Protein AF-A0A268AG84-F1 (afdb_monomer)

Structure (mmCIF, N/CA/C/O backbone):
data_AF-A0A268AG84-F1
#
_entry.id   AF-A0A268AG84-F1
#
loop_
_atom_site.group_PDB
_atom_site.id
_atom_site.type_symbol
_atom_site.label_atom_id
_atom_site.label_alt_id
_atom_site.label_comp_id
_atom_site.label_asym_id
_atom_site.label_entity_id
_atom_site.label_seq_id
_atom_site.pdbx_PDB_ins_code
_atom_site.Cartn_x
_atom_site.Cartn_y
_atom_site.Cartn_z
_atom_site.occupancy
_atom_site.B_iso_or_equiv
_atom_site.auth_seq_id
_atom_site.auth_comp_id
_atom_site.auth_asym_id
_atom_site.auth_atom_id
_atom_site.pdbx_PDB_model_num
ATOM 1 N N . MET A 1 1 ? 19.033 -19.610 6.548 1.00 41.72 1 MET A N 1
ATOM 2 C CA . MET A 1 1 ? 19.373 -18.615 5.509 1.00 41.72 1 MET A CA 1
ATOM 3 C C . MET A 1 1 ? 18.136 -18.447 4.650 1.00 41.72 1 MET A C 1
ATOM 5 O O . MET A 1 1 ? 17.742 -19.416 4.017 1.00 41.72 1 MET A O 1
ATOM 9 N N . ALA A 1 2 ? 17.460 -17.299 4.722 1.00 45.62 2 ALA A N 1
ATOM 10 C CA . ALA A 1 2 ? 16.342 -17.021 3.827 1.00 45.62 2 ALA A CA 1
ATOM 11 C C . ALA A 1 2 ? 16.907 -16.855 2.412 1.00 45.62 2 ALA A C 1
ATOM 13 O O . ALA A 1 2 ? 17.784 -16.024 2.186 1.00 45.62 2 ALA A O 1
ATOM 14 N N . THR A 1 3 ? 16.474 -17.701 1.487 1.00 46.38 3 THR A N 1
ATOM 15 C CA . THR A 1 3 ? 16.784 -17.574 0.065 1.00 46.38 3 THR A CA 1
ATOM 16 C C . THR A 1 3 ? 16.152 -16.286 -0.450 1.00 46.38 3 THR A C 1
ATOM 18 O O . THR A 1 3 ? 14.931 -16.203 -0.560 1.00 46.38 3 THR A O 1
ATOM 21 N N . THR A 1 4 ? 16.966 -15.278 -0.752 1.00 60.50 4 THR A N 1
ATOM 22 C CA . THR A 1 4 ? 16.560 -14.100 -1.524 1.00 60.50 4 THR A CA 1
ATOM 23 C C . THR A 1 4 ? 16.232 -14.552 -2.945 1.00 60.50 4 THR A C 1
ATOM 25 O O . THR A 1 4 ? 17.095 -14.612 -3.819 1.00 60.50 4 THR A O 1
ATOM 28 N N . GLY A 1 5 ? 14.980 -14.956 -3.164 1.00 68.44 5 GLY A N 1
ATOM 29 C CA . GLY A 1 5 ? 14.456 -15.196 -4.502 1.00 68.44 5 GLY A CA 1
ATOM 30 C C . GLY A 1 5 ? 14.472 -13.889 -5.290 1.00 68.44 5 GLY A C 1
ATOM 31 O O . GLY A 1 5 ? 14.050 -12.855 -4.775 1.00 68.44 5 GLY A O 1
ATOM 32 N N . LYS A 1 6 ? 14.976 -13.917 -6.528 1.00 73.75 6 LYS A N 1
ATOM 33 C CA . LYS A 1 6 ? 14.761 -12.804 -7.458 1.00 73.75 6 LYS A CA 1
ATOM 34 C C . LYS A 1 6 ? 13.265 -12.722 -7.744 1.00 73.75 6 LYS A C 1
ATOM 36 O O . LYS A 1 6 ? 12.685 -13.696 -8.213 1.00 73.75 6 LYS A O 1
ATOM 41 N N . ILE A 1 7 ? 12.670 -11.571 -7.459 1.00 71.81 7 ILE A N 1
ATOM 42 C CA . ILE A 1 7 ? 11.310 -11.249 -7.882 1.00 71.81 7 ILE A CA 1
ATOM 43 C C . ILE A 1 7 ? 11.426 -10.667 -9.291 1.00 71.81 7 ILE A C 1
ATOM 45 O O . ILE A 1 7 ? 12.192 -9.732 -9.518 1.00 71.81 7 ILE A O 1
ATOM 49 N N . THR A 1 8 ? 10.725 -11.271 -10.245 1.00 79.88 8 THR A N 1
ATOM 50 C CA . THR A 1 8 ? 10.590 -10.762 -11.612 1.00 79.88 8 THR A CA 1
ATOM 51 C C . THR A 1 8 ? 9.136 -10.387 -11.796 1.00 79.88 8 THR A C 1
ATOM 53 O O . THR A 1 8 ? 8.267 -11.224 -11.582 1.00 79.88 8 THR A O 1
ATOM 56 N N . VAL A 1 9 ? 8.897 -9.128 -12.134 1.00 80.00 9 VAL A N 1
ATOM 57 C CA . VAL A 1 9 ? 7.571 -8.527 -12.229 1.00 80.00 9 VAL A CA 1
ATOM 58 C C . VAL A 1 9 ? 7.614 -7.524 -13.375 1.00 80.00 9 VAL A C 1
ATOM 60 O O . VAL A 1 9 ? 8.622 -6.830 -13.544 1.00 80.00 9 VAL A O 1
ATOM 63 N N . ASP A 1 10 ? 6.579 -7.503 -14.208 1.00 84.69 10 ASP A N 1
ATOM 64 C CA . ASP A 1 10 ? 6.493 -6.546 -15.313 1.00 84.69 10 ASP A CA 1
ATOM 65 C C . ASP A 1 10 ? 5.915 -5.196 -14.827 1.00 84.69 10 ASP A C 1
ATOM 67 O O . ASP A 1 10 ? 5.197 -5.156 -13.820 1.00 84.69 10 ASP A O 1
ATOM 71 N N . PRO A 1 11 ? 6.222 -4.076 -15.512 1.00 81.81 11 PRO A N 1
ATOM 72 C CA . PRO A 1 11 ? 5.662 -2.766 -15.185 1.00 81.81 11 PRO A CA 1
ATOM 73 C C . PRO A 1 11 ? 4.130 -2.735 -15.037 1.00 81.81 11 PRO A C 1
ATOM 75 O O . PRO A 1 11 ? 3.616 -2.024 -14.167 1.00 81.81 11 PRO A O 1
ATOM 78 N N . ILE A 1 12 ? 3.388 -3.488 -15.860 1.00 87.81 12 ILE A N 1
ATOM 79 C CA . ILE A 1 12 ? 1.918 -3.542 -15.789 1.00 87.81 12 ILE A CA 1
ATOM 80 C C . ILE A 1 12 ? 1.484 -4.209 -14.483 1.00 87.81 12 ILE A C 1
ATOM 82 O O . ILE A 1 12 ? 0.647 -3.659 -13.766 1.00 87.81 12 ILE A O 1
ATOM 86 N N . GLU A 1 13 ? 2.094 -5.339 -14.132 1.00 89.00 13 GLU A N 1
ATOM 87 C CA . GLU A 1 13 ? 1.802 -6.054 -12.890 1.00 89.00 13 GLU A CA 1
ATOM 88 C C . GLU A 1 13 ? 2.076 -5.195 -11.641 1.00 89.00 13 GLU A C 1
ATOM 90 O O . GLU A 1 13 ? 1.218 -5.112 -10.758 1.00 89.00 13 GLU A O 1
ATOM 95 N N . ILE A 1 14 ? 3.200 -4.464 -11.578 1.00 88.56 14 ILE A N 1
ATOM 96 C CA . ILE A 1 14 ? 3.427 -3.509 -10.475 1.00 88.56 14 ILE A CA 1
ATOM 97 C C . ILE A 1 14 ? 2.386 -2.380 -10.489 1.00 88.56 14 ILE A C 1
ATOM 99 O O . ILE A 1 14 ? 1.906 -1.971 -9.428 1.00 88.56 14 ILE A O 1
ATOM 103 N N . THR A 1 15 ? 2.012 -1.871 -11.663 1.00 86.94 15 THR A N 1
ATOM 104 C CA . THR A 1 15 ? 0.998 -0.811 -11.775 1.00 86.94 15 THR A CA 1
ATOM 105 C C . THR A 1 15 ? -0.354 -1.272 -11.228 1.00 86.94 15 THR A C 1
ATOM 107 O O . THR A 1 15 ? -1.065 -0.499 -10.580 1.00 86.94 15 THR A O 1
ATOM 110 N N . ASP A 1 16 ? -0.722 -2.531 -11.445 1.00 92.94 16 ASP A N 1
ATOM 111 C CA . ASP A 1 16 ? -1.954 -3.093 -10.899 1.00 92.94 16 ASP A CA 1
ATOM 112 C C . ASP A 1 16 ? -1.867 -3.322 -9.386 1.00 92.94 16 ASP A C 1
ATOM 114 O O . ASP A 1 16 ? -2.826 -3.008 -8.675 1.00 92.94 16 ASP A O 1
ATOM 118 N N . ILE A 1 17 ? -0.711 -3.753 -8.870 1.00 91.31 17 ILE A N 1
ATOM 119 C CA . ILE A 1 17 ? -0.451 -3.814 -7.421 1.00 91.31 17 ILE A CA 1
ATOM 120 C C . ILE A 1 17 ? -0.609 -2.424 -6.792 1.00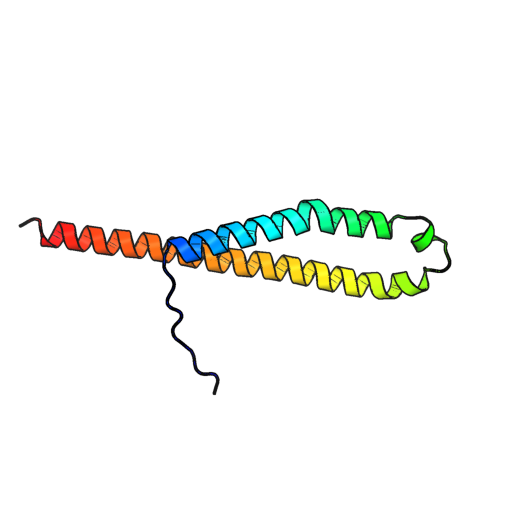 91.31 17 ILE A C 1
ATOM 122 O O . ILE A 1 17 ? -1.281 -2.281 -5.771 1.00 91.31 17 ILE A O 1
ATOM 126 N N . TYR A 1 18 ? -0.055 -1.384 -7.418 1.00 89.00 18 TYR A N 1
ATOM 127 C CA . TYR A 1 18 ? -0.199 -0.003 -6.958 1.00 89.00 18 TYR A CA 1
ATOM 128 C C . TYR A 1 18 ? -1.671 0.425 -6.853 1.00 89.00 18 TYR A C 1
ATOM 130 O O . TYR A 1 18 ? -2.091 0.940 -5.816 1.00 89.00 18 TYR A O 1
ATOM 138 N N . LYS A 1 19 ? -2.487 0.154 -7.882 1.00 91.44 19 LYS A N 1
ATOM 139 C CA . LYS A 1 19 ? -3.927 0.471 -7.856 1.00 91.44 19 LYS A CA 1
ATOM 140 C C . LYS A 1 19 ? -4.662 -0.270 -6.739 1.00 91.44 19 LYS A C 1
ATOM 142 O O . LYS A 1 19 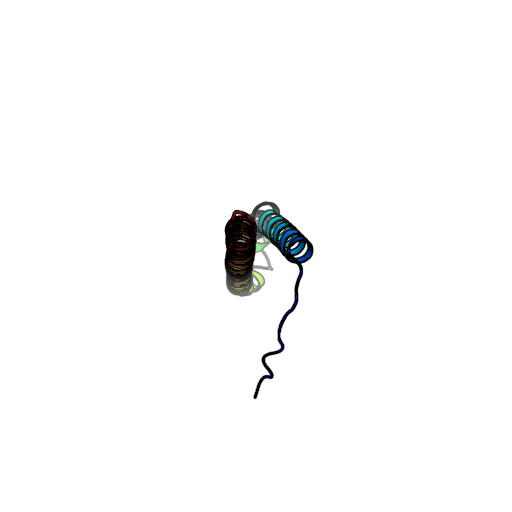? -5.527 0.314 -6.091 1.00 91.44 19 LYS A O 1
ATOM 147 N N .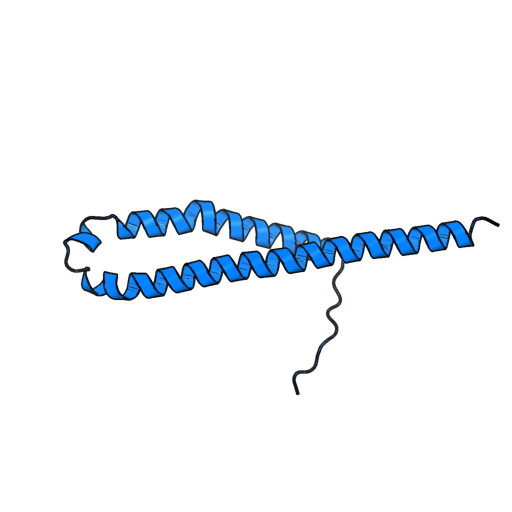 GLN A 1 20 ? -4.332 -1.541 -6.512 1.00 94.56 20 GLN A N 1
ATOM 148 C CA . GLN A 1 20 ? -4.937 -2.329 -5.435 1.00 94.56 20 GLN A CA 1
ATOM 149 C C . GLN A 1 20 ? -4.587 -1.754 -4.061 1.00 94.56 20 GLN A C 1
ATOM 151 O O . GLN A 1 20 ? -5.469 -1.602 -3.220 1.00 94.56 20 GLN A O 1
ATOM 156 N N . LEU A 1 21 ? -3.323 -1.384 -3.849 1.00 91.81 21 LEU A N 1
ATOM 157 C CA . LEU A 1 21 ? -2.878 -0.763 -2.603 1.00 91.81 21 LEU A CA 1
ATOM 158 C C . LEU A 1 21 ? -3.574 0.578 -2.356 1.00 91.81 21 LEU A C 1
ATOM 160 O O . LEU A 1 21 ? -4.045 0.814 -1.246 1.00 91.81 21 LEU A O 1
ATOM 164 N N . MET A 1 22 ? -3.718 1.414 -3.389 1.00 89.31 22 MET A N 1
ATOM 165 C CA . MET A 1 22 ? -4.491 2.655 -3.295 1.00 89.31 22 MET A CA 1
ATOM 166 C C . MET A 1 22 ? -5.944 2.408 -2.887 1.00 89.31 22 MET A C 1
ATOM 168 O O . MET A 1 22 ? -6.438 3.080 -1.988 1.00 89.31 22 MET A O 1
ATOM 172 N N . ALA A 1 23 ? -6.614 1.443 -3.521 1.00 93.38 23 ALA A N 1
ATOM 173 C CA . ALA A 1 23 ? -8.005 1.123 -3.211 1.00 93.38 23 ALA A CA 1
ATOM 174 C C . ALA A 1 23 ? -8.168 0.638 -1.761 1.00 93.38 23 ALA A C 1
ATOM 176 O O . ALA A 1 23 ? -9.119 1.021 -1.084 1.00 93.38 23 ALA A O 1
ATOM 177 N N . ILE A 1 24 ? -7.220 -0.162 -1.261 1.00 92.38 24 ILE A N 1
ATOM 178 C CA . ILE A 1 24 ? -7.211 -0.598 0.141 1.00 92.38 24 ILE A CA 1
ATOM 179 C C . ILE A 1 24 ? -6.992 0.594 1.077 1.00 92.38 24 ILE A C 1
ATOM 181 O O . ILE A 1 24 ? -7.697 0.720 2.074 1.00 92.38 24 ILE A O 1
ATOM 185 N N . MET A 1 25 ? -6.041 1.482 0.774 1.00 87.94 25 MET A N 1
ATOM 186 C CA . MET A 1 25 ? -5.801 2.677 1.590 1.00 87.94 25 MET A CA 1
ATOM 187 C C . MET A 1 25 ? -7.028 3.593 1.642 1.00 87.94 25 MET A C 1
ATOM 189 O O . MET A 1 25 ? -7.368 4.091 2.716 1.00 87.94 25 MET A O 1
ATOM 193 N N . GLU A 1 26 ? -7.704 3.783 0.509 1.00 91.12 26 GLU A N 1
ATOM 194 C CA . GLU A 1 26 ? -8.946 4.551 0.428 1.00 91.12 26 GLU A CA 1
ATOM 195 C C . GLU A 1 26 ? -10.050 3.910 1.276 1.00 91.12 26 GLU A C 1
ATOM 197 O O . GLU A 1 26 ? -10.664 4.594 2.090 1.00 91.12 26 GLU A O 1
ATOM 202 N N . ASP A 1 27 ? -10.252 2.593 1.177 1.00 91.69 27 ASP A N 1
ATOM 203 C CA . ASP A 1 27 ? -11.249 1.877 1.981 1.00 91.69 27 ASP A CA 1
ATOM 204 C C . ASP A 1 27 ? -10.962 1.975 3.490 1.00 91.69 27 ASP A C 1
ATOM 206 O O . ASP A 1 27 ? -11.853 2.284 4.290 1.00 91.69 27 ASP A O 1
ATOM 210 N N . LEU A 1 28 ? -9.696 1.799 3.887 1.00 88.44 28 LEU A N 1
ATOM 211 C CA . LEU A 1 28 ? -9.281 1.939 5.282 1.00 88.44 28 LEU A CA 1
ATOM 212 C C . LEU A 1 28 ? -9.593 3.344 5.816 1.00 88.44 28 LEU A C 1
ATOM 214 O O . LEU A 1 28 ? -10.111 3.480 6.926 1.00 88.44 28 LEU A O 1
ATOM 218 N N . GLN A 1 29 ? -9.318 4.384 5.028 1.00 86.88 29 GLN A N 1
ATOM 219 C CA . GLN A 1 29 ? -9.476 5.773 5.451 1.00 86.88 29 GLN A CA 1
ATOM 220 C C . GLN A 1 29 ? -10.928 6.266 5.392 1.00 86.88 29 GLN A C 1
ATOM 222 O O . GLN A 1 29 ? -11.363 6.998 6.281 1.00 86.88 29 GLN A O 1
ATOM 227 N N . SER A 1 30 ? -11.683 5.876 4.368 1.00 90.56 30 SER A N 1
ATOM 228 C CA . SER A 1 30 ? -13.045 6.361 4.134 1.00 90.56 30 SER A CA 1
ATOM 229 C C . SER A 1 30 ? -14.112 5.541 4.850 1.00 90.56 30 SER A C 1
ATOM 231 O O . SER A 1 30 ? -15.154 6.098 5.193 1.00 90.56 30 SER A O 1
ATOM 233 N N . A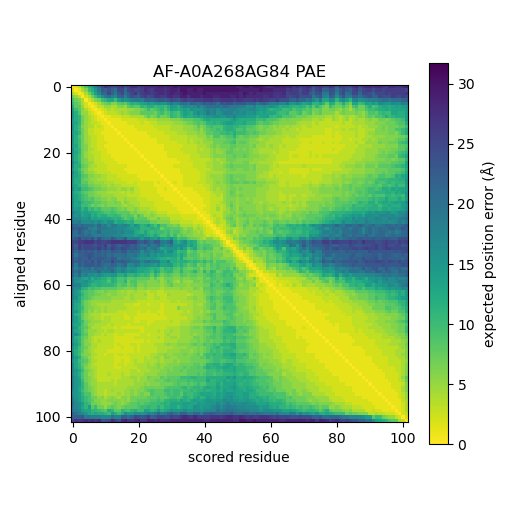SN A 1 31 ? -13.867 4.252 5.107 1.00 89.06 31 ASN A N 1
ATOM 234 C CA . ASN A 1 31 ? -14.865 3.362 5.701 1.00 89.06 31 ASN A CA 1
ATOM 235 C C . ASN A 1 31 ? -14.457 2.888 7.095 1.00 89.06 31 ASN A C 1
ATOM 237 O O . ASN A 1 31 ? -15.207 3.076 8.057 1.00 89.06 31 ASN A O 1
ATOM 241 N N . ALA A 1 32 ? -13.273 2.294 7.229 1.00 84.31 32 ALA A N 1
ATOM 242 C CA . 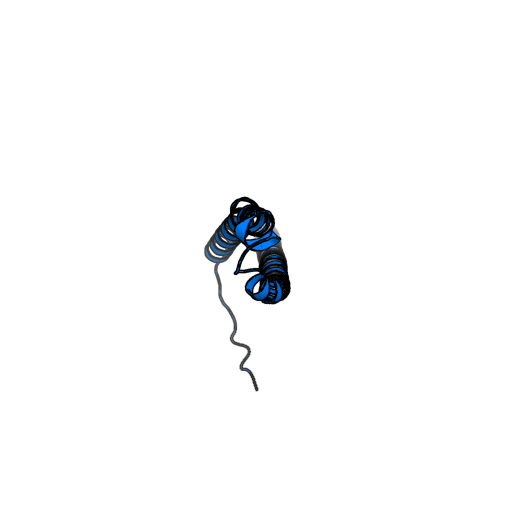ALA A 1 32 ? -12.902 1.625 8.470 1.00 84.31 32 ALA A CA 1
ATOM 243 C C . ALA A 1 32 ? -12.560 2.604 9.610 1.00 84.31 32 ALA A C 1
ATOM 245 O O . ALA A 1 32 ? -13.082 2.425 10.713 1.00 84.31 32 ALA A O 1
ATOM 246 N N . VAL A 1 33 ? -11.789 3.674 9.359 1.00 82.94 33 VAL A N 1
ATOM 247 C CA . VAL A 1 33 ? -11.506 4.707 10.381 1.00 82.94 33 VAL A CA 1
ATOM 248 C C . VAL A 1 33 ? -12.803 5.316 10.943 1.00 82.94 33 VAL A C 1
ATOM 250 O O . VAL A 1 33 ? -12.999 5.254 12.161 1.00 82.94 33 VAL A O 1
ATOM 253 N N . PRO A 1 34 ? -13.748 5.819 10.120 1.00 85.62 34 PRO A N 1
ATOM 254 C CA . PRO A 1 34 ? -14.997 6.371 10.642 1.00 85.62 34 PRO A CA 1
ATOM 255 C C . PRO A 1 34 ? -15.869 5.336 11.357 1.00 85.62 34 PRO A C 1
ATOM 257 O O . PRO A 1 34 ? -16.522 5.659 12.349 1.00 85.62 34 PRO A O 1
ATOM 260 N N . ALA A 1 35 ? -15.899 4.084 10.885 1.00 85.12 35 ALA A N 1
ATOM 261 C CA . ALA A 1 35 ? -16.663 3.022 11.538 1.00 85.12 35 ALA A CA 1
ATOM 262 C C . ALA A 1 35 ? -16.139 2.736 12.953 1.00 85.12 35 ALA A C 1
ATOM 264 O O . ALA A 1 35 ? -16.931 2.645 13.894 1.00 85.12 35 ALA A O 1
ATOM 265 N N . ILE A 1 36 ? -14.818 2.666 13.117 1.00 79.38 36 ILE A N 1
ATOM 266 C CA . ILE A 1 36 ? -14.161 2.478 14.414 1.00 79.38 36 ILE A CA 1
ATOM 267 C C . ILE A 1 36 ? -14.474 3.648 15.357 1.00 79.38 36 ILE A C 1
ATOM 269 O O . ILE A 1 36 ? -14.860 3.434 16.511 1.00 79.38 36 ILE A O 1
ATOM 273 N N . GLU A 1 37 ? -14.370 4.88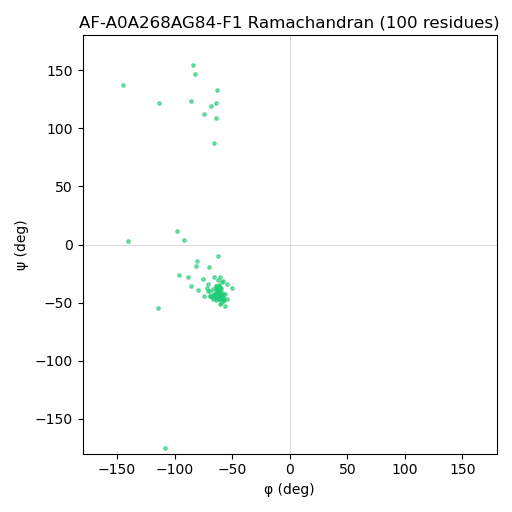9 14.873 1.00 79.12 37 GLU A N 1
ATOM 274 C CA . GLU A 1 37 ? -14.718 6.071 15.667 1.00 79.12 37 GLU A CA 1
ATOM 275 C C . GLU A 1 37 ? -16.191 6.077 16.083 1.00 79.12 37 GLU A C 1
ATOM 277 O O . GLU A 1 37 ? -16.511 6.370 17.239 1.00 79.12 37 GLU A O 1
ATOM 282 N N . ASN A 1 38 ? -17.090 5.704 15.172 1.00 83.75 38 ASN A N 1
ATOM 283 C CA . ASN A 1 38 ? -18.518 5.630 15.448 1.00 83.75 38 ASN A CA 1
ATOM 284 C C . ASN A 1 38 ? -18.835 4.594 16.525 1.00 83.75 38 ASN A C 1
ATOM 286 O O . ASN A 1 38 ? -19.598 4.903 17.439 1.00 83.75 38 ASN A O 1
ATOM 290 N N . ILE A 1 39 ? -18.235 3.399 16.466 1.00 78.19 39 ILE A N 1
ATOM 291 C CA . ILE A 1 39 ? -18.482 2.353 17.467 1.00 78.19 39 ILE A CA 1
ATOM 292 C C . ILE A 1 39 ? -18.022 2.812 18.856 1.00 78.19 39 ILE A C 1
ATOM 294 O O . ILE A 1 39 ? -18.798 2.712 19.816 1.00 78.19 39 ILE A O 1
ATOM 298 N N . LYS A 1 40 ? -16.821 3.408 18.943 1.00 72.31 40 LYS A N 1
ATOM 299 C CA . LYS A 1 40 ? -16.267 3.996 20.177 1.00 72.31 40 LYS A CA 1
ATOM 300 C C . LYS A 1 40 ? -17.211 5.026 20.808 1.00 72.31 40 LYS A C 1
ATOM 302 O O . LYS A 1 40 ? -17.276 5.148 22.029 1.00 72.31 40 LYS A O 1
ATOM 307 N N . ASN A 1 41 ? -17.949 5.762 19.981 1.00 78.06 41 ASN A N 1
ATOM 308 C CA . ASN A 1 41 ? -18.814 6.853 20.419 1.00 78.06 41 ASN A CA 1
ATOM 309 C C . ASN A 1 41 ? -20.266 6.432 20.717 1.00 78.06 41 ASN A C 1
ATOM 311 O O . ASN A 1 41 ? -21.101 7.285 21.017 1.00 78.06 41 ASN A O 1
ATOM 315 N N . THR A 1 42 ? -20.608 5.142 20.647 1.00 79.75 42 THR A N 1
ATOM 316 C CA . THR A 1 42 ? -21.968 4.689 20.983 1.00 79.75 42 THR A CA 1
ATOM 317 C C . THR A 1 42 ? -22.174 4.514 22.494 1.00 79.75 42 THR A C 1
ATOM 319 O O . THR A 1 42 ? -21.293 4.055 23.221 1.00 79.75 42 THR A O 1
ATOM 322 N N . LYS A 1 43 ? -23.397 4.786 22.976 1.00 72.31 43 LYS A N 1
ATOM 323 C CA . LYS A 1 43 ? -23.775 4.619 24.397 1.00 72.31 43 LYS A CA 1
ATOM 324 C C . LYS A 1 43 ? -23.583 3.200 24.934 1.00 72.31 43 LYS A C 1
ATOM 326 O O . LYS A 1 43 ? -23.306 3.021 26.113 1.00 72.31 43 LYS A O 1
ATOM 331 N N . PHE A 1 44 ? -23.738 2.189 24.078 1.00 69.81 44 PHE A N 1
ATOM 332 C CA . PHE A 1 44 ? -23.560 0.786 24.457 1.00 69.81 44 PHE A CA 1
ATOM 333 C C . PHE A 1 44 ? -22.136 0.498 24.949 1.00 69.81 44 PHE A C 1
ATOM 335 O O . PHE A 1 44 ? -21.961 -0.252 25.909 1.00 69.81 44 PHE A O 1
ATOM 342 N N . TYR A 1 45 ? -21.146 1.130 24.318 1.00 67.62 45 TYR A N 1
ATOM 343 C CA . TYR A 1 45 ? -19.746 1.028 24.705 1.00 67.62 45 TYR A CA 1
ATOM 344 C C . TYR A 1 45 ? -19.389 2.049 25.802 1.00 67.62 45 TYR A C 1
ATOM 346 O O . TYR A 1 45 ? -18.664 1.695 26.722 1.00 67.62 45 TYR A O 1
ATOM 354 N N . GLN A 1 46 ? -19.955 3.262 25.793 1.00 69.50 46 GLN A N 1
ATOM 355 C CA . GLN A 1 46 ? -19.636 4.302 26.790 1.00 69.50 46 GLN A CA 1
ATOM 356 C C . GLN A 1 46 ? -20.252 4.088 28.187 1.00 69.50 46 GLN A C 1
ATOM 358 O O . GLN A 1 46 ? -19.678 4.538 29.174 1.00 69.50 46 GLN A O 1
ATOM 363 N N . GLU A 1 47 ? -21.416 3.439 28.288 1.00 71.38 47 GLU A N 1
ATOM 364 C CA . GLU A 1 47 ? -22.199 3.364 29.539 1.00 71.38 47 GLU A CA 1
ATOM 365 C C . GLU A 1 47 ? -22.837 1.974 29.775 1.00 71.38 47 GLU A C 1
ATOM 367 O O . GLU A 1 47 ? -23.596 1.780 30.726 1.00 71.38 47 GLU A O 1
ATOM 372 N N . GLY A 1 48 ? -22.584 0.999 28.892 1.00 67.50 48 GLY A N 1
ATOM 373 C CA . GLY A 1 48 ? -23.267 -0.299 28.872 1.00 67.50 48 GLY A CA 1
ATOM 374 C C . GLY A 1 48 ? -22.421 -1.493 29.327 1.00 67.50 48 GLY A C 1
ATOM 375 O O . GLY A 1 48 ? -21.266 -1.380 29.719 1.00 67.50 48 GLY A O 1
ATOM 376 N N . LYS A 1 49 ? -23.000 -2.698 29.221 1.00 64.81 49 LYS A N 1
ATOM 377 C CA . LYS A 1 49 ? -22.365 -3.979 29.608 1.00 64.81 49 LYS A CA 1
ATOM 378 C C . LYS A 1 49 ? -21.096 -4.334 28.815 1.00 64.81 49 LYS A C 1
ATOM 380 O O . LYS A 1 49 ? -20.433 -5.303 29.158 1.00 64.81 49 LYS A O 1
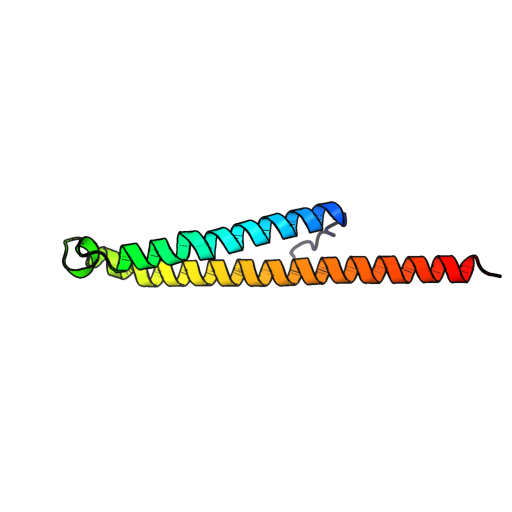ATOM 385 N N . ALA A 1 50 ? -20.787 -3.595 27.751 1.00 67.12 50 ALA A N 1
ATOM 386 C CA . ALA A 1 50 ? -19.621 -3.812 26.898 1.00 67.12 50 ALA A CA 1
ATOM 387 C C . ALA A 1 50 ? -18.430 -2.906 27.247 1.00 67.12 50 ALA A C 1
ATOM 389 O O . ALA A 1 50 ? -17.463 -2.859 26.494 1.00 67.12 50 ALA A O 1
ATOM 390 N N . MET A 1 51 ? -18.470 -2.209 28.384 1.00 65.62 51 MET A N 1
ATOM 391 C CA . MET A 1 51 ? -17.359 -1.378 28.852 1.00 65.62 51 MET A CA 1
ATOM 392 C C . MET A 1 51 ? -16.065 -2.185 29.089 1.00 65.62 51 MET A C 1
ATOM 394 O O . MET A 1 51 ? -14.982 -1.662 28.886 1.00 65.62 51 MET A O 1
ATOM 398 N N . GLU A 1 52 ? -16.150 -3.481 29.409 1.00 67.12 52 GLU A N 1
ATOM 399 C CA . GLU A 1 52 ? -14.971 -4.370 29.439 1.00 67.12 52 GLU A CA 1
ATOM 400 C C . GLU A 1 52 ? -14.437 -4.673 28.027 1.00 67.12 52 GLU A C 1
ATOM 402 O O . GLU A 1 52 ? -13.234 -4.751 27.810 1.00 67.12 52 GLU A O 1
ATOM 407 N N . ALA A 1 53 ? -15.314 -4.764 27.021 1.00 65.62 53 ALA A N 1
ATOM 408 C CA . ALA A 1 53 ? -14.893 -4.906 25.626 1.00 65.62 53 ALA A CA 1
ATOM 409 C C . ALA A 1 53 ? -14.252 -3.617 25.073 1.00 65.62 53 ALA A C 1
ATOM 411 O O . ALA A 1 53 ? -13.511 -3.689 24.093 1.00 65.62 53 ALA A O 1
ATOM 412 N N . ILE A 1 54 ? -14.489 -2.456 25.707 1.00 61.91 54 ILE A N 1
ATOM 413 C CA . ILE A 1 54 ? -13.713 -1.239 25.441 1.00 61.91 54 ILE A CA 1
ATOM 414 C C . ILE A 1 54 ? -12.237 -1.433 25.808 1.00 61.91 54 ILE A C 1
ATOM 416 O O . ILE A 1 54 ? -11.407 -0.829 25.147 1.00 61.91 54 ILE A O 1
ATOM 420 N N . GLU A 1 55 ? -11.855 -2.252 26.793 1.00 62.88 55 GLU A N 1
ATOM 421 C CA . GLU A 1 55 ? -10.428 -2.402 27.142 1.00 62.88 55 GLU A CA 1
ATOM 422 C C . GLU A 1 55 ? -9.607 -3.059 26.022 1.00 62.88 55 GLU A C 1
ATOM 424 O O . GLU A 1 55 ? -8.432 -2.741 25.858 1.00 62.88 55 GLU A O 1
ATOM 429 N N . ALA A 1 56 ? -10.234 -3.900 25.193 1.00 66.62 56 ALA A N 1
ATOM 430 C CA . ALA A 1 56 ? -9.614 -4.478 23.997 1.00 66.62 56 ALA A CA 1
ATOM 431 C C . ALA A 1 56 ? -9.613 -3.519 22.784 1.00 66.62 56 ALA A C 1
ATOM 433 O O . ALA A 1 56 ? -8.912 -3.752 21.799 1.00 66.62 56 ALA A O 1
ATOM 434 N N . TYR A 1 57 ? -10.395 -2.435 22.829 1.00 67.00 57 TYR A N 1
ATOM 435 C CA . TYR A 1 57 ? -10.520 -1.469 21.732 1.00 67.00 57 TYR A CA 1
ATOM 436 C C . TYR A 1 57 ? -9.257 -0.625 21.491 1.00 67.00 57 TYR A C 1
ATOM 438 O O . TYR A 1 57 ? -8.935 -0.401 20.327 1.00 67.00 57 TYR A O 1
ATOM 446 N N . PRO A 1 58 ? -8.518 -0.155 22.518 1.00 68.62 58 PRO A N 1
ATOM 447 C CA . PRO A 1 58 ? -7.218 0.480 22.339 1.00 68.62 58 PRO A CA 1
ATOM 448 C C . PRO A 1 58 ? -6.239 -0.398 21.565 1.00 68.62 58 PRO A C 1
ATOM 450 O O . PRO A 1 58 ? -5.648 0.082 20.605 1.00 68.62 58 PRO A O 1
ATOM 453 N N . GLU A 1 59 ? -6.132 -1.682 21.918 1.00 71.69 59 GLU A N 1
ATOM 454 C CA . GLU A 1 59 ? -5.247 -2.627 21.230 1.00 71.69 59 GLU A CA 1
ATOM 455 C C . GLU A 1 59 ? -5.699 -2.852 19.780 1.00 71.69 59 GLU A C 1
ATOM 457 O O . GLU A 1 59 ? -4.889 -2.805 18.856 1.00 71.69 59 GLU A O 1
ATOM 462 N N . ALA A 1 60 ? -7.004 -3.020 19.548 1.00 71.56 60 ALA A N 1
ATOM 463 C CA . ALA A 1 60 ? -7.550 -3.149 18.198 1.00 71.56 60 ALA A CA 1
ATOM 464 C C . ALA A 1 60 ? -7.333 -1.882 17.347 1.00 71.56 60 ALA A C 1
ATOM 466 O O . ALA A 1 60 ? -7.000 -1.987 16.167 1.00 71.56 60 ALA A O 1
ATOM 467 N N . ASN A 1 61 ? -7.473 -0.692 17.937 1.00 73.19 61 ASN A N 1
ATOM 468 C CA . ASN A 1 61 ? -7.191 0.579 17.268 1.00 73.19 61 ASN A CA 1
ATOM 469 C C . ASN A 1 61 ? -5.708 0.722 16.936 1.00 73.19 61 ASN A C 1
ATOM 471 O O . ASN A 1 61 ? -5.374 1.150 15.837 1.00 73.19 61 ASN A O 1
ATOM 475 N N . GLU A 1 62 ? -4.825 0.355 17.861 1.00 79.19 62 GLU A N 1
ATOM 476 C CA . GLU A 1 62 ? -3.380 0.393 17.651 1.00 79.19 62 GLU A CA 1
ATOM 477 C C . GLU A 1 62 ? -2.978 -0.552 16.513 1.00 79.19 62 GLU A C 1
ATOM 479 O O . GLU A 1 62 ? -2.289 -0.140 15.583 1.00 79.19 62 GLU A O 1
ATOM 484 N N . LYS A 1 63 ? -3.532 -1.770 16.487 1.00 83.50 63 LYS A N 1
ATOM 485 C CA . LYS A 1 63 ? -3.362 -2.725 15.378 1.00 83.50 63 LYS A CA 1
ATOM 486 C C . LYS A 1 63 ? -3.914 -2.204 14.053 1.00 83.50 63 LYS A C 1
ATOM 488 O O . LYS A 1 63 ? -3.343 -2.479 12.999 1.00 83.50 63 LYS A O 1
ATOM 493 N N . PHE A 1 64 ? -5.010 -1.453 14.085 1.00 83.62 64 PHE A N 1
ATOM 494 C CA . PHE A 1 64 ? -5.573 -0.836 12.891 1.00 83.62 64 PHE A CA 1
ATOM 495 C C . PHE A 1 64 ? -4.698 0.315 12.365 1.00 83.62 64 PHE A C 1
ATOM 497 O O . PHE A 1 64 ? -4.484 0.417 11.157 1.00 83.62 64 PHE A O 1
ATOM 504 N N . MET A 1 65 ? -4.131 1.141 13.249 1.00 82.81 65 MET A N 1
ATOM 505 C CA . MET A 1 65 ? -3.151 2.159 12.851 1.00 82.81 65 MET A CA 1
ATOM 506 C C . MET A 1 65 ? -1.870 1.521 12.303 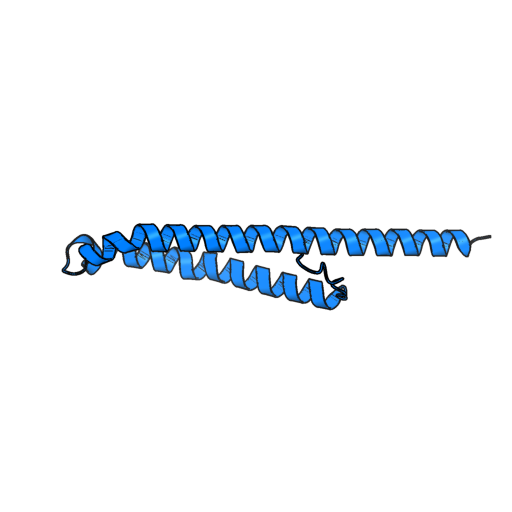1.00 82.81 65 MET A C 1
ATOM 508 O O . MET A 1 65 ? -1.386 1.943 11.258 1.00 82.81 65 MET A O 1
ATOM 512 N N . GLU A 1 66 ? -1.368 0.454 12.937 1.00 88.62 66 GLU A N 1
ATOM 513 C CA . GLU A 1 66 ? -0.238 -0.329 12.416 1.00 88.62 66 GLU A CA 1
ATOM 514 C C . GLU A 1 66 ? -0.526 -0.849 10.997 1.00 88.62 66 GLU A C 1
ATOM 516 O O . GLU A 1 66 ? 0.336 -0.783 10.120 1.00 88.62 66 GLU A O 1
ATOM 521 N N . LEU A 1 67 ? -1.749 -1.335 10.747 1.00 87.50 67 LEU A N 1
ATOM 522 C CA . LEU A 1 67 ? -2.173 -1.792 9.425 1.00 87.50 67 LEU A CA 1
ATOM 523 C C . LEU A 1 67 ? -2.133 -0.655 8.397 1.00 87.50 67 LEU A C 1
ATOM 525 O O . LEU A 1 67 ? -1.612 -0.844 7.296 1.00 87.50 67 LEU A O 1
ATOM 529 N N . GLN A 1 68 ? -2.646 0.523 8.754 1.00 85.81 68 GLN A N 1
ATOM 530 C CA . GLN A 1 68 ? -2.605 1.702 7.892 1.00 85.81 68 GLN A CA 1
ATOM 531 C C . GLN A 1 68 ? -1.160 2.112 7.572 1.00 85.81 68 GLN A C 1
ATOM 533 O O . GLN A 1 68 ? -0.826 2.313 6.403 1.00 85.81 68 GLN A O 1
ATOM 538 N N . ASP A 1 69 ? -0.292 2.157 8.583 1.00 88.38 69 ASP A N 1
ATOM 539 C CA . ASP A 1 69 ? 1.128 2.479 8.425 1.00 88.38 69 ASP A CA 1
ATOM 540 C C . ASP A 1 69 ? 1.843 1.463 7.526 1.00 88.38 69 ASP A C 1
ATOM 542 O O . ASP A 1 69 ? 2.676 1.826 6.689 1.00 88.38 69 ASP A O 1
ATOM 546 N N . HIS A 1 70 ? 1.507 0.177 7.653 1.00 90.88 70 HIS A N 1
ATOM 547 C CA . HIS A 1 70 ? 2.038 -0.872 6.787 1.00 90.88 70 HIS A CA 1
ATOM 548 C C . HIS A 1 70 ? 1.614 -0.682 5.331 1.00 90.88 70 HIS A C 1
ATOM 550 O O . HIS A 1 70 ? 2.479 -0.714 4.453 1.00 90.88 70 HIS A O 1
ATOM 556 N N . TYR A 1 71 ? 0.332 -0.429 5.059 1.00 89.56 71 TYR A N 1
ATOM 557 C CA . TYR A 1 71 ? -0.136 -0.176 3.693 1.00 89.56 71 TYR A CA 1
ATOM 558 C C . TYR A 1 71 ? 0.460 1.102 3.100 1.00 89.56 71 TYR A C 1
ATOM 560 O O . TYR A 1 71 ? 0.860 1.094 1.934 1.00 89.56 71 TYR A O 1
ATOM 568 N N . ALA A 1 72 ? 0.609 2.165 3.893 1.00 87.19 72 ALA A N 1
ATOM 569 C CA . ALA A 1 72 ? 1.279 3.387 3.457 1.00 87.19 72 ALA A CA 1
ATOM 570 C C . ALA A 1 72 ? 2.748 3.121 3.090 1.00 87.19 72 ALA A C 1
ATOM 572 O O . ALA A 1 72 ? 3.213 3.519 2.021 1.00 87.19 72 ALA A O 1
ATOM 573 N N . ARG A 1 73 ? 3.478 2.383 3.935 1.00 91.12 73 ARG A N 1
ATOM 574 C CA . ARG A 1 73 ? 4.877 2.025 3.678 1.00 91.12 73 ARG A CA 1
ATOM 575 C C . ARG A 1 73 ? 5.034 1.150 2.435 1.00 91.12 73 ARG A C 1
ATOM 577 O O . ARG A 1 73 ? 5.930 1.403 1.633 1.00 91.12 73 ARG A O 1
ATOM 584 N N . ILE A 1 74 ? 4.199 0.122 2.286 1.00 90.25 74 ILE A N 1
ATOM 585 C CA . ILE A 1 74 ? 4.235 -0.780 1.128 1.00 90.25 74 ILE A CA 1
ATOM 586 C C . ILE A 1 74 ? 3.953 0.008 -0.153 1.00 90.25 74 ILE A C 1
ATOM 588 O O . ILE A 1 74 ? 4.688 -0.138 -1.126 1.00 90.25 74 ILE A O 1
ATOM 592 N N . SER A 1 75 ? 2.955 0.893 -0.130 1.00 88.12 75 SER A N 1
ATOM 593 C CA . SER A 1 75 ? 2.614 1.742 -1.275 1.00 88.12 75 SER A CA 1
ATOM 594 C C . SER A 1 75 ? 3.782 2.626 -1.697 1.00 88.12 75 SER A C 1
ATOM 596 O O . SER A 1 75 ? 4.113 2.661 -2.879 1.00 88.12 75 SER A O 1
ATOM 598 N N . SER A 1 76 ? 4.471 3.263 -0.746 1.00 89.31 76 SER A N 1
ATOM 599 C CA . SER A 1 76 ? 5.661 4.073 -1.039 1.00 89.31 76 SER A CA 1
ATOM 600 C C . SER A 1 76 ? 6.765 3.271 -1.735 1.00 89.31 76 SER A C 1
ATOM 602 O O . SER A 1 76 ? 7.333 3.746 -2.714 1.00 89.31 76 SER A O 1
ATOM 604 N N . LEU A 1 77 ? 7.032 2.040 -1.286 1.00 90.56 77 LEU A N 1
ATOM 605 C CA . LEU A 1 77 ? 8.042 1.172 -1.906 1.00 90.56 77 LEU A CA 1
ATOM 606 C C . LEU A 1 77 ? 7.646 0.738 -3.324 1.00 90.56 77 LEU A C 1
ATOM 608 O O . LEU A 1 77 ? 8.490 0.667 -4.217 1.00 90.56 77 LEU A O 1
ATOM 612 N N . VAL A 1 78 ? 6.361 0.454 -3.545 1.00 90.00 78 VAL A N 1
ATOM 613 C CA . VAL A 1 78 ? 5.831 0.106 -4.871 1.00 90.00 78 VAL A CA 1
ATOM 614 C C . VAL A 1 78 ? 5.941 1.295 -5.830 1.00 90.00 78 VAL A C 1
ATOM 616 O O . VAL A 1 78 ? 6.394 1.116 -6.958 1.00 90.00 78 VAL A O 1
ATOM 619 N N . ILE A 1 79 ? 5.606 2.507 -5.376 1.00 88.19 79 ILE A N 1
ATOM 620 C CA . ILE A 1 79 ? 5.754 3.743 -6.162 1.00 88.19 79 ILE A CA 1
ATOM 621 C C . ILE A 1 79 ? 7.224 3.988 -6.520 1.00 88.19 79 ILE A C 1
ATOM 623 O O . ILE A 1 79 ? 7.540 4.266 -7.674 1.00 88.19 79 ILE A O 1
ATOM 627 N N . GLU A 1 80 ? 8.132 3.860 -5.552 1.00 90.69 80 GLU A N 1
ATOM 628 C CA . GLU A 1 80 ? 9.572 4.014 -5.782 1.00 90.69 80 GLU A CA 1
ATOM 629 C C . GLU A 1 80 ? 10.089 3.001 -6.814 1.00 90.69 80 GLU A C 1
ATOM 631 O O . GLU A 1 80 ? 10.862 3.350 -7.709 1.00 90.69 80 GLU A O 1
ATOM 636 N N . THR A 1 81 ? 9.600 1.761 -6.744 1.00 90.00 81 THR A N 1
ATOM 637 C CA . THR A 1 81 ? 9.943 0.716 -7.714 1.00 90.00 81 THR A CA 1
ATOM 638 C C . THR A 1 81 ? 9.434 1.065 -9.115 1.00 90.00 81 THR A C 1
ATOM 640 O O . THR A 1 81 ? 10.202 0.957 -10.069 1.00 90.00 81 THR A O 1
ATOM 643 N N . LEU A 1 82 ? 8.188 1.541 -9.252 1.00 88.19 82 LEU A N 1
ATOM 644 C CA . LEU A 1 82 ? 7.638 1.995 -10.540 1.00 88.19 82 LEU A CA 1
ATOM 645 C C . LEU A 1 82 ? 8.474 3.112 -11.155 1.00 88.19 82 LEU A C 1
ATOM 647 O O . LEU A 1 82 ? 8.843 3.026 -12.324 1.00 88.19 82 LEU A O 1
ATOM 651 N N . ASN A 1 83 ? 8.802 4.133 -10.364 1.00 89.38 83 ASN A N 1
ATOM 652 C CA . ASN A 1 83 ? 9.603 5.259 -10.837 1.00 89.38 83 ASN A CA 1
ATOM 653 C C . ASN A 1 83 ? 10.986 4.791 -11.299 1.00 89.38 83 ASN A C 1
ATOM 655 O O . ASN A 1 83 ? 11.426 5.156 -12.383 1.00 89.38 83 ASN A O 1
ATOM 659 N N . THR A 1 84 ? 11.624 3.899 -10.536 1.00 91.12 84 THR A N 1
ATOM 660 C CA . THR A 1 84 ? 12.927 3.325 -10.901 1.00 91.12 84 THR A CA 1
ATOM 661 C C . THR A 1 84 ? 12.857 2.545 -12.216 1.00 91.12 84 THR A C 1
ATOM 663 O O . THR A 1 84 ? 13.780 2.613 -13.029 1.00 91.12 84 THR A O 1
ATOM 666 N N . MET A 1 85 ? 11.773 1.795 -12.449 1.00 88.88 85 MET A N 1
ATOM 667 C CA . MET A 1 85 ? 11.574 1.059 -13.701 1.00 88.88 85 MET A CA 1
ATOM 668 C C . MET A 1 85 ? 11.411 2.011 -14.889 1.00 88.88 85 MET A C 1
ATOM 670 O O . MET A 1 85 ? 12.068 1.809 -15.905 1.00 88.88 85 MET A O 1
ATOM 674 N N . ILE A 1 86 ? 10.624 3.081 -14.733 1.00 89.19 86 ILE A N 1
ATOM 675 C CA . ILE A 1 86 ? 10.442 4.115 -15.765 1.00 89.19 86 ILE A CA 1
ATOM 676 C C . ILE A 1 86 ? 11.777 4.794 -16.096 1.00 89.19 86 ILE A C 1
ATOM 678 O O . ILE A 1 86 ? 12.171 4.836 -17.258 1.00 89.19 86 ILE A O 1
ATOM 682 N N . GLU A 1 87 ? 12.508 5.264 -15.083 1.00 92.31 87 GLU A N 1
ATOM 683 C CA . GLU A 1 87 ? 13.814 5.914 -15.262 1.00 92.31 87 GLU A CA 1
ATOM 684 C C . GLU A 1 87 ? 14.829 4.984 -15.943 1.00 92.31 87 GLU A C 1
ATOM 686 O O . GLU A 1 87 ? 15.632 5.411 -16.777 1.00 92.31 87 GLU A O 1
ATOM 691 N N . THR A 1 88 ? 14.791 3.691 -15.607 1.00 91.50 88 THR A N 1
ATOM 692 C CA . THR A 1 88 ? 15.666 2.684 -16.216 1.00 91.50 88 THR A CA 1
ATOM 693 C C . THR A 1 88 ? 15.327 2.471 -17.689 1.00 91.50 88 THR A C 1
ATOM 695 O O . THR A 1 88 ? 16.240 2.447 -18.519 1.00 91.50 88 THR A O 1
ATOM 698 N N . ASP A 1 89 ? 14.042 2.350 -18.025 1.00 89.38 89 ASP A N 1
ATOM 699 C CA . ASP A 1 89 ? 13.584 2.177 -19.406 1.00 89.38 89 ASP A CA 1
ATOM 700 C C . ASP A 1 89 ? 13.928 3.404 -20.265 1.00 89.38 89 ASP A C 1
ATOM 702 O O . ASP A 1 89 ? 14.457 3.251 -21.370 1.00 89.38 89 ASP A O 1
ATOM 706 N N . GLU A 1 90 ? 13.735 4.619 -19.742 1.00 92.88 90 GLU A N 1
ATOM 707 C CA . GLU A 1 90 ? 14.133 5.865 -20.410 1.00 92.88 90 GLU A CA 1
ATOM 708 C C . GLU A 1 90 ? 15.647 5.923 -20.655 1.00 92.88 90 GLU A C 1
ATOM 710 O O . GLU A 1 90 ? 16.098 6.213 -21.768 1.00 92.88 90 GLU A O 1
ATOM 715 N N . ALA A 1 91 ? 16.456 5.587 -19.646 1.00 94.44 91 ALA A N 1
ATOM 716 C CA . ALA A 1 91 ? 17.910 5.583 -19.771 1.00 94.44 91 ALA A CA 1
ATOM 717 C C . ALA A 1 91 ? 18.415 4.543 -20.786 1.00 94.44 91 ALA A C 1
ATOM 719 O O . ALA A 1 91 ? 19.408 4.780 -21.481 1.00 94.44 91 ALA A O 1
ATOM 720 N N . ILE A 1 92 ? 17.762 3.381 -20.877 1.00 94.44 92 ILE A N 1
ATOM 721 C CA . ILE A 1 92 ? 18.079 2.360 -21.882 1.00 94.44 92 ILE A CA 1
ATOM 722 C C . ILE A 1 92 ? 17.678 2.846 -23.277 1.00 94.44 92 ILE A C 1
ATOM 724 O O . ILE A 1 92 ? 18.474 2.713 -24.206 1.00 94.44 92 ILE A O 1
ATOM 728 N N . ALA A 1 93 ? 16.493 3.441 -23.428 1.00 93.25 93 ALA A N 1
ATOM 729 C CA . ALA A 1 93 ? 16.024 3.972 -24.704 1.00 93.25 93 ALA A CA 1
ATOM 730 C C . ALA A 1 93 ? 16.975 5.043 -25.261 1.00 93.25 93 ALA A C 1
ATOM 732 O O . ALA A 1 93 ? 17.358 4.965 -26.428 1.00 93.25 93 ALA A O 1
ATOM 733 N N . LEU A 1 94 ? 17.429 5.979 -24.420 1.00 94.50 94 LEU A N 1
ATOM 734 C CA . LEU A 1 94 ? 18.412 6.999 -24.805 1.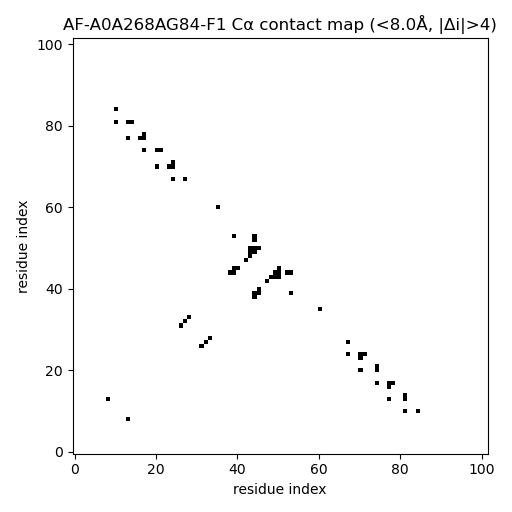00 94.50 94 LEU A CA 1
ATOM 735 C C . LEU A 1 94 ? 19.727 6.379 -25.288 1.00 94.50 94 LEU A C 1
ATOM 737 O O . LEU A 1 94 ? 20.214 6.733 -26.354 1.00 94.50 94 LEU A O 1
ATOM 741 N N . LYS A 1 95 ? 20.258 5.381 -24.571 1.00 94.88 95 LYS A N 1
ATOM 742 C CA . LYS A 1 95 ? 21.479 4.669 -24.994 1.00 94.88 95 LYS A CA 1
ATOM 743 C C . LYS A 1 95 ? 21.320 3.957 -26.334 1.00 94.88 95 LYS A C 1
ATOM 745 O O . LYS A 1 95 ? 22.289 3.841 -27.077 1.00 94.88 95 LYS A O 1
ATOM 750 N N . ILE A 1 96 ? 20.130 3.428 -26.618 1.00 93.88 96 ILE A N 1
ATOM 751 C CA . ILE A 1 96 ? 19.838 2.788 -27.903 1.00 93.88 96 ILE A CA 1
ATOM 752 C C . ILE A 1 96 ? 19.803 3.840 -29.013 1.00 93.88 96 ILE A C 1
ATOM 754 O O . ILE A 1 96 ? 20.390 3.604 -30.062 1.00 93.88 96 ILE A O 1
ATOM 758 N N . ILE A 1 97 ? 19.161 4.989 -28.785 1.00 93.88 97 ILE A N 1
ATOM 759 C CA . ILE A 1 97 ? 19.127 6.100 -29.747 1.00 93.88 97 ILE A CA 1
ATOM 760 C C . ILE A 1 97 ? 20.550 6.586 -30.044 1.00 93.88 97 ILE A C 1
ATOM 762 O O . ILE A 1 97 ? 20.941 6.588 -31.207 1.00 93.88 97 ILE A O 1
ATOM 766 N N . ASP A 1 98 ? 21.350 6.863 -29.010 1.00 94.50 98 ASP A N 1
ATOM 767 C CA . ASP A 1 98 ? 22.752 7.288 -29.146 1.00 94.50 98 ASP A CA 1
ATOM 768 C C . ASP A 1 98 ? 23.614 6.262 -29.901 1.00 94.50 98 ASP A C 1
ATOM 770 O O . ASP A 1 98 ? 24.573 6.623 -30.572 1.00 94.50 98 ASP A O 1
ATOM 774 N N . ALA A 1 99 ? 23.310 4.966 -29.779 1.00 92.25 99 ALA A N 1
ATOM 775 C CA . ALA A 1 99 ? 24.034 3.909 -30.486 1.00 92.25 99 ALA A CA 1
ATOM 776 C C . ALA A 1 99 ? 23.576 3.719 -31.946 1.00 92.25 99 ALA A C 1
ATOM 778 O O . ALA A 1 99 ? 24.283 3.076 -32.727 1.00 92.25 99 ALA A O 1
ATOM 779 N N . LEU A 1 100 ? 22.382 4.207 -32.297 1.00 90.38 100 LEU A N 1
ATOM 780 C CA . LEU A 1 100 ? 21.800 4.130 -33.640 1.00 90.38 100 LEU A CA 1
ATOM 781 C C . LEU A 1 100 ? 22.037 5.408 -34.457 1.00 90.38 100 LEU A C 1
ATOM 783 O O . LEU A 1 100 ? 22.074 5.335 -35.687 1.00 90.38 100 LEU A O 1
ATOM 787 N N . GLU A 1 101 ? 22.208 6.554 -33.800 1.00 65.56 101 GLU A N 1
ATOM 788 C CA . GLU A 1 101 ? 22.757 7.764 -34.407 1.00 65.56 101 GLU A CA 1
ATOM 789 C C . GLU A 1 101 ? 24.278 7.585 -34.585 1.00 65.56 101 GLU A C 1
ATOM 791 O O . GLU A 1 101 ? 25.022 7.473 -33.615 1.00 65.56 101 GLU A O 1
ATOM 796 N N . VAL A 1 102 ? 24.741 7.492 -35.840 1.00 60.72 102 VAL A N 1
ATOM 797 C CA . VAL A 1 102 ? 26.174 7.594 -36.197 1.00 60.72 102 VAL A CA 1
ATOM 798 C C . VAL A 1 102 ? 26.619 9.047 -36.115 1.00 60.72 102 VAL A C 1
ATOM 800 O O . VAL A 1 102 ? 25.910 9.889 -36.713 1.00 60.72 102 VAL A O 1
#

Foldseek 3Di:
DPPPDDDDDDLVRLVVVLVVLVVVLCCLVVPVVVVLVVVCPDCCCVPHPCVVVVVCSVVVVVVSVVVSVVSVVVSVVSVVVSVVVVVVVVVVVVVVVVVVPD

Secondary structure (DSSP, 8-state):
----PPP---HHHHHHHHHHHHHHHHHIIIIIHHHHHHHHTSHHHHHSTTHHHHHHHHHHHHHHHHHHHHHHHHHHHHHHHHHHHHHHHHHHHHHHHHHH--

Solvent-accessible surface area (backbone atoms only — not comparable to full-atom values): 5882 Å² total; per-residue (Å²): 132,86,81,84,71,84,85,84,79,53,75,66,58,52,53,51,52,50,54,52,49,50,52,50,53,47,45,45,61,71,47,48,50,55,50,54,54,52,57,65,69,31,64,57,40,71,78,35,96,39,44,71,61,47,68,56,41,60,58,54,51,51,54,49,51,52,49,51,52,49,53,53,52,53,45,52,53,51,52,52,50,52,53,52,51,53,55,49,52,53,54,49,51,50,54,51,50,60,72,67,56,128

Radius of gyration: 22.51 Å; Cα contacts (8 Å, |Δi|>4): 36; chains: 1; bounding box: 50×26×66 Å

Mean predicted aligned error: 8.68 Å

Nearest PDB structures (foldseek):
  3fx7-assembly1_B  TM=8.255E-01  e=2.107E+00  Helicobacter pylori
  6m3q-assembly1_F  TM=6.260E-01  e=8.784E+00  Mus musculus
  6ox7-assembly1_C  TM=5.076E-01  e=8.255E+00  Homo sapiens

Sequence (102 aa):
MATTGKITVDPIEITDIYKQLMAIMEDLQSNAVPAIENIKNTKFYQEGKAMEAIEAYPEANEKFMELQDHYARISSLVIETLNTMIETDEAIALKIIDALEV

Organism: NCBI:txid361277

pLDDT: mean 81.86, std 11.79, range [41.72, 94.88]